Protein AF-A0A0R0BNN1-F1 (afdb_monomer_lite)

Structure (mmCIF, N/CA/C/O backbone):
data_AF-A0A0R0BNN1-F1
#
_entry.id   AF-A0A0R0BNN1-F1
#
loop_
_atom_site.group_PDB
_atom_site.id
_atom_site.type_symbol
_atom_site.label_atom_id
_atom_site.label_alt_id
_atom_site.label_comp_id
_atom_site.label_asym_id
_atom_site.label_entity_id
_atom_site.label_seq_id
_atom_site.pdbx_PDB_ins_code
_atom_site.Cartn_x
_atom_site.Cartn_y
_atom_site.Cartn_z
_atom_site.occupancy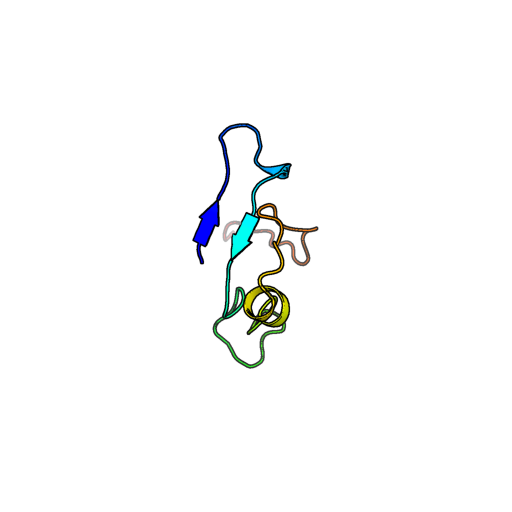
_atom_site.B_iso_or_equiv
_atom_site.auth_seq_id
_atom_site.auth_comp_id
_atom_site.auth_asym_id
_atom_site.auth_atom_id
_atom_site.pdbx_PDB_model_num
ATOM 1 N N . ALA A 1 1 ? 5.890 7.640 1.408 1.00 84.25 1 ALA A N 1
ATOM 2 C CA . ALA A 1 1 ? 5.291 7.286 0.106 1.00 84.25 1 ALA A CA 1
ATOM 3 C C . ALA A 1 1 ? 5.339 8.502 -0.804 1.00 84.25 1 ALA A C 1
ATOM 5 O O . ALA A 1 1 ? 5.379 9.613 -0.286 1.00 84.25 1 ALA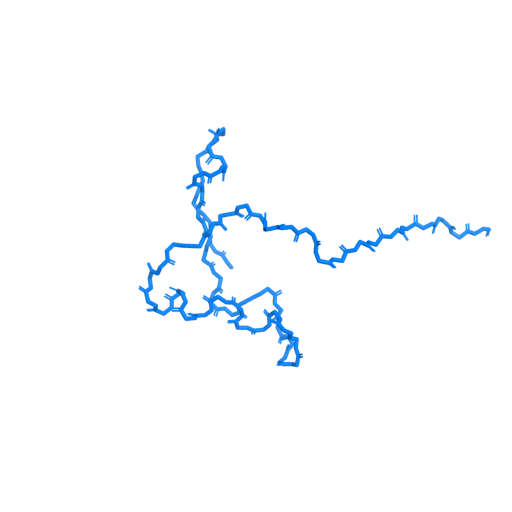 A O 1
ATOM 6 N N . ILE A 1 2 ? 5.359 8.295 -2.118 1.00 90.62 2 ILE A N 1
ATOM 7 C CA . ILE A 1 2 ? 5.299 9.356 -3.135 1.00 90.62 2 ILE A CA 1
ATOM 8 C C . ILE A 1 2 ? 4.188 8.981 -4.116 1.00 90.62 2 ILE A C 1
ATOM 10 O O . ILE A 1 2 ? 4.076 7.808 -4.458 1.00 90.62 2 ILE A O 1
ATOM 14 N N . ALA A 1 3 ? 3.377 9.942 -4.554 1.00 93.31 3 ALA A N 1
ATOM 15 C CA . ALA A 1 3 ? 2.317 9.720 -5.533 1.00 93.31 3 ALA A CA 1
ATOM 16 C C . ALA A 1 3 ? 2.392 10.748 -6.664 1.00 93.31 3 ALA A C 1
ATOM 18 O O . ALA A 1 3 ? 2.765 11.900 -6.437 1.00 93.31 3 ALA A O 1
ATOM 19 N N . PHE A 1 4 ? 2.003 10.319 -7.861 1.00 96.06 4 PHE A N 1
ATOM 20 C CA . PHE A 1 4 ? 1.886 11.158 -9.047 1.00 96.06 4 PHE A CA 1
ATOM 21 C C . PHE A 1 4 ? 0.466 11.019 -9.582 1.00 96.06 4 PHE A C 1
ATOM 23 O O . PHE A 1 4 ? 0.032 9.923 -9.931 1.00 96.06 4 PHE A O 1
ATOM 30 N N . VAL A 1 5 ? -0.264 12.130 -9.611 1.00 96.19 5 VAL A N 1
ATOM 31 C CA . VAL A 1 5 ? -1.668 12.166 -10.015 1.00 96.19 5 VAL A CA 1
ATOM 32 C C . VAL A 1 5 ? -1.995 13.543 -10.578 1.00 96.19 5 VAL A C 1
ATOM 34 O O . VAL A 1 5 ? -1.595 14.562 -10.015 1.00 96.19 5 VAL A O 1
ATOM 37 N N . ALA A 1 6 ? -2.707 13.573 -11.701 1.00 97.31 6 ALA A N 1
ATOM 38 C CA . ALA A 1 6 ? -3.260 14.803 -12.249 1.00 97.31 6 ALA A CA 1
ATOM 39 C C . ALA A 1 6 ? -4.694 15.004 -11.725 1.00 97.31 6 ALA A C 1
ATOM 41 O O . ALA A 1 6 ? -5.431 14.022 -11.603 1.00 97.31 6 ALA A O 1
ATOM 42 N N . PRO A 1 7 ? -5.123 16.250 -11.444 1.00 96.69 7 PRO A N 1
ATOM 43 C CA . PRO A 1 7 ? -6.503 16.524 -11.048 1.00 96.69 7 PRO A CA 1
ATOM 44 C C . PRO A 1 7 ? -7.516 15.947 -12.053 1.00 96.69 7 PRO A C 1
ATOM 46 O O . PRO A 1 7 ? -7.364 16.129 -13.265 1.00 96.69 7 PRO A O 1
ATOM 49 N N . GLY A 1 8 ? -8.534 15.235 -11.558 1.00 96.81 8 GLY A N 1
ATOM 50 C CA . GLY A 1 8 ? -9.577 14.604 -12.377 1.00 96.81 8 GLY A CA 1
ATOM 51 C C . GLY A 1 8 ? -9.168 13.301 -13.078 1.00 96.81 8 GLY A C 1
AT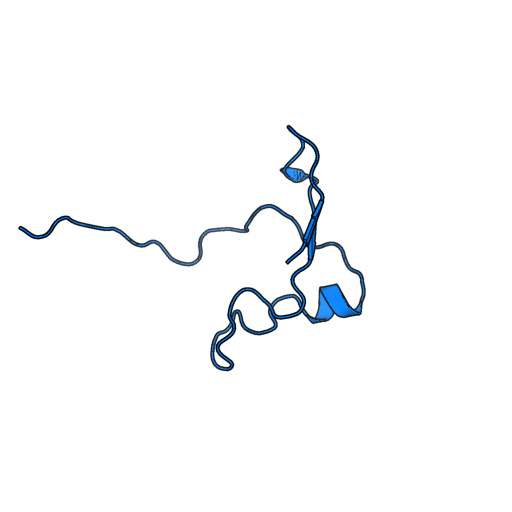OM 52 O O . GLY A 1 8 ? -9.990 12.724 -13.789 1.00 96.81 8 GLY A O 1
ATOM 53 N N . HIS A 1 9 ? -7.927 12.837 -12.892 1.00 96.00 9 HIS A N 1
ATOM 54 C CA . HIS A 1 9 ? -7.383 11.600 -13.470 1.00 96.00 9 HIS A CA 1
ATOM 55 C C . HIS A 1 9 ? -6.840 10.668 -12.379 1.00 96.00 9 HIS A C 1
ATOM 57 O O . HIS A 1 9 ? -5.820 10.000 -12.538 1.00 96.00 9 HIS A O 1
ATOM 63 N N . GLU A 1 10 ? -7.516 10.612 -11.233 1.00 96.69 10 GLU A N 1
ATOM 64 C CA . GLU A 1 10 ? -7.065 9.841 -10.072 1.00 96.69 10 GLU A CA 1
ATOM 65 C C . GLU A 1 10 ? -6.956 8.343 -10.379 1.00 96.69 10 GLU A C 1
ATOM 67 O O . GLU A 1 10 ? -6.104 7.661 -9.814 1.00 96.69 10 GLU A O 1
ATOM 72 N N . ARG A 1 11 ? -7.777 7.843 -11.314 1.00 96.19 11 ARG A N 1
ATOM 73 C CA . ARG A 1 11 ? -7.750 6.446 -11.776 1.00 96.19 11 ARG A CA 1
ATOM 74 C C . ARG A 1 11 ? -6.454 6.065 -12.492 1.00 96.19 11 ARG A C 1
ATOM 76 O O . ARG A 1 11 ? -6.082 4.899 -12.438 1.00 96.19 11 ARG A O 1
ATOM 83 N N . ASP A 1 12 ? -5.783 7.035 -13.107 1.00 96.75 12 ASP A N 1
ATOM 84 C CA . ASP A 1 12 ? -4.524 6.840 -13.835 1.00 96.75 12 ASP A CA 1
ATOM 85 C C . ASP A 1 12 ? -3.300 7.168 -12.963 1.00 96.75 12 ASP A C 1
ATOM 87 O O . ASP A 1 12 ? -2.155 7.014 -13.389 1.00 96.75 12 ASP A O 1
ATOM 91 N N . GLY A 1 13 ? -3.532 7.645 -11.735 1.00 96.56 13 GLY A N 1
ATOM 92 C CA . GLY A 1 13 ? -2.476 7.983 -10.796 1.00 96.56 13 GLY A CA 1
ATOM 93 C C . GLY A 1 13 ? -1.699 6.753 -10.328 1.00 96.56 13 GLY A C 1
ATOM 94 O O . GLY A 1 13 ? -2.234 5.644 -10.239 1.00 96.56 13 GLY A O 1
ATOM 95 N N . ILE A 1 14 ? -0.445 6.977 -9.937 1.00 96.56 14 ILE A N 1
ATOM 96 C CA . ILE A 1 14 ? 0.429 5.947 -9.365 1.00 96.56 14 ILE A CA 1
AT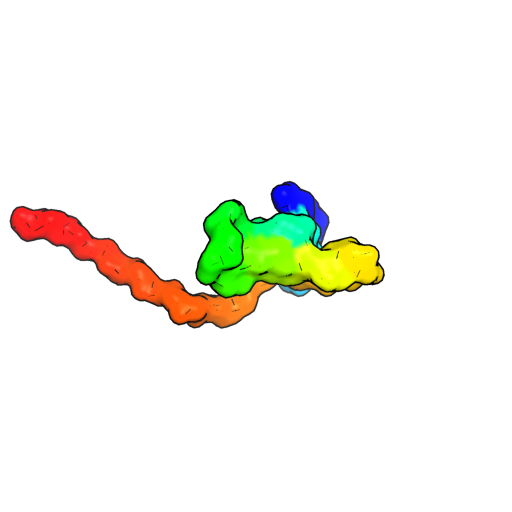OM 97 C C . ILE A 1 14 ? 0.947 6.346 -7.984 1.00 96.56 14 ILE A C 1
ATOM 99 O O . ILE A 1 14 ? 1.107 7.531 -7.675 1.00 96.56 14 ILE A O 1
ATOM 103 N N . VAL A 1 15 ? 1.256 5.350 -7.157 1.00 94.88 15 VAL A N 1
ATOM 104 C CA . VAL A 1 15 ? 1.862 5.525 -5.833 1.00 94.88 15 VAL A CA 1
ATOM 105 C C . VAL A 1 15 ? 3.054 4.592 -5.649 1.00 94.88 15 VAL A C 1
ATOM 107 O O . VAL A 1 15 ? 3.032 3.441 -6.061 1.00 94.88 15 VAL A O 1
ATOM 110 N N . HIS A 1 16 ? 4.096 5.088 -4.987 1.00 94.06 16 HIS A N 1
ATOM 111 C CA . HIS A 1 16 ? 5.266 4.325 -4.570 1.00 94.06 16 HIS A CA 1
ATOM 112 C C . HIS A 1 16 ? 5.380 4.316 -3.043 1.00 94.06 16 HIS A C 1
ATOM 114 O O . HIS A 1 16 ? 5.455 5.366 -2.389 1.00 94.06 16 HIS A O 1
ATOM 120 N N . MET A 1 17 ? 5.446 3.114 -2.466 1.00 93.50 17 MET A N 1
ATOM 121 C CA . MET A 1 17 ? 5.564 2.907 -1.022 1.00 93.50 17 MET A CA 1
ATOM 122 C C . MET A 1 17 ? 6.500 1.720 -0.707 1.00 93.50 17 MET A C 1
ATOM 124 O O . MET A 1 17 ? 6.030 0.608 -0.500 1.00 93.50 17 MET A O 1
ATOM 128 N N . PRO A 1 18 ? 7.828 1.945 -0.631 1.00 93.38 18 PRO A N 1
ATOM 129 C CA . PRO A 1 18 ? 8.825 0.866 -0.546 1.00 93.38 18 PRO A CA 1
ATOM 130 C C . PRO A 1 18 ? 8.684 -0.063 0.666 1.00 93.38 18 PRO A C 1
ATOM 132 O O . PRO A 1 18 ? 9.039 -1.234 0.588 1.00 93.38 18 PRO A O 1
ATOM 135 N N . GLY A 1 19 ? 8.212 0.468 1.797 1.00 94.38 19 GLY A N 1
ATOM 136 C CA . GLY A 1 19 ? 8.064 -0.270 3.056 1.00 94.38 19 GLY A CA 1
ATOM 137 C C . GLY A 1 19 ? 6.660 -0.824 3.307 1.00 94.38 19 GLY A C 1
ATOM 138 O O . GLY A 1 19 ? 6.420 -1.368 4.381 1.00 94.38 19 GLY A O 1
ATOM 139 N N . GLY A 1 20 ? 5.732 -0.676 2.357 1.00 93.88 20 GLY A N 1
ATOM 140 C CA . GLY A 1 20 ? 4.315 -0.963 2.576 1.00 93.88 20 GLY A CA 1
ATOM 141 C C . GLY A 1 20 ? 3.621 0.025 3.524 1.00 93.88 20 GLY A C 1
ATOM 142 O O . GLY A 1 20 ? 4.209 1.002 3.992 1.00 93.88 20 GLY A O 1
ATOM 143 N N . GLN A 1 21 ? 2.334 -0.224 3.778 1.00 93.19 21 GLN A N 1
ATOM 144 C CA . GLN A 1 21 ? 1.445 0.675 4.536 1.00 93.19 21 GLN A CA 1
ATOM 145 C C . GLN A 1 21 ? 1.583 0.517 6.058 1.00 93.19 21 GLN A C 1
ATOM 147 O O . GLN A 1 21 ? 1.029 1.311 6.814 1.00 93.19 21 GLN A O 1
ATOM 152 N N . SER A 1 22 ? 2.296 -0.513 6.524 1.00 95.25 22 SER A N 1
ATOM 153 C CA . SER A 1 22 ? 2.504 -0.783 7.946 1.00 95.25 22 SER A CA 1
ATOM 154 C C . SER A 1 22 ? 3.983 -0.883 8.284 1.00 95.25 22 SER A C 1
ATOM 156 O O . SER A 1 22 ? 4.740 -1.581 7.619 1.00 95.25 22 SER A O 1
ATOM 158 N N . GLY A 1 23 ? 4.385 -0.235 9.378 1.00 94.75 23 GLY A N 1
ATOM 159 C CA . GLY A 1 23 ? 5.727 -0.382 9.945 1.00 94.75 23 GLY A CA 1
ATOM 160 C C . GLY A 1 23 ? 5.892 -1.610 10.847 1.00 94.75 23 GLY A C 1
ATOM 161 O O . GLY A 1 23 ? 6.996 -1.855 11.323 1.00 94.75 23 GLY A O 1
ATOM 162 N N . HIS A 1 24 ? 4.825 -2.369 11.120 1.00 96.31 24 HIS A N 1
ATOM 163 C CA . HIS A 1 24 ? 4.872 -3.501 12.047 1.00 96.31 24 HIS A CA 1
ATOM 164 C C . HIS A 1 24 ? 5.242 -4.805 11.317 1.00 96.31 24 HIS A C 1
ATOM 166 O O . HIS A 1 24 ? 4.435 -5.249 10.505 1.00 96.31 24 HIS A O 1
ATOM 172 N N . PRO A 1 25 ? 6.371 -5.474 11.628 1.00 95.19 25 PRO A N 1
ATOM 173 C CA . PRO A 1 25 ? 6.864 -6.619 10.847 1.00 95.19 25 PRO A CA 1
ATOM 174 C C . PRO A 1 25 ? 5.912 -7.818 10.729 1.00 95.19 25 PRO A C 1
ATOM 176 O O . PRO A 1 25 ? 6.010 -8.578 9.776 1.00 95.19 25 PRO A O 1
ATOM 179 N N . LEU A 1 26 ? 4.988 -8.001 11.681 1.00 96.50 26 LEU A N 1
ATOM 180 C CA . LEU A 1 26 ? 3.991 -9.083 11.635 1.00 96.50 26 LEU A CA 1
ATOM 181 C C . LEU A 1 26 ? 2.723 -8.708 10.854 1.00 96.50 26 LEU A C 1
ATOM 183 O O . LEU A 1 26 ? 1.807 -9.516 10.717 1.00 96.50 26 LEU A O 1
ATOM 187 N N . SER A 1 27 ? 2.623 -7.466 10.384 1.00 96.38 27 SER A N 1
ATOM 188 C CA . SER A 1 27 ? 1.478 -7.012 9.610 1.00 96.38 27 SER A CA 1
ATOM 189 C C . SER A 1 27 ? 1.556 -7.564 8.187 1.00 96.38 27 SER A C 1
ATOM 191 O O . SER A 1 27 ? 2.608 -7.446 7.563 1.00 96.38 27 SER A O 1
ATOM 193 N N . PRO A 1 28 ? 0.442 -8.037 7.597 1.00 93.81 28 PRO A N 1
ATOM 194 C CA . PRO A 1 28 ? 0.416 -8.398 6.178 1.00 93.81 28 PRO A CA 1
ATOM 195 C C . PRO A 1 28 ? 0.653 -7.191 5.250 1.00 93.81 28 PRO A C 1
ATOM 197 O O . PRO A 1 28 ? 0.859 -7.362 4.054 1.00 93.81 28 PRO A O 1
ATOM 200 N N . PHE A 1 29 ? 0.612 -5.967 5.787 1.00 94.88 29 PHE A N 1
ATOM 201 C CA . PHE A 1 29 ? 0.863 -4.729 5.049 1.00 94.88 29 PHE A CA 1
ATOM 202 C C . PHE A 1 29 ? 2.300 -4.210 5.199 1.00 94.88 29 PHE A C 1
ATOM 204 O O . PHE A 1 29 ? 2.625 -3.162 4.636 1.00 94.88 29 PHE A O 1
ATOM 211 N N . TRP A 1 30 ? 3.148 -4.902 5.966 1.00 96.00 30 TRP A N 1
ATOM 212 C CA . TRP A 1 30 ? 4.577 -4.611 6.044 1.00 96.00 30 TRP A CA 1
ATOM 213 C C . TRP A 1 30 ? 5.270 -5.090 4.773 1.00 96.00 30 TRP A C 1
ATOM 215 O O . TRP A 1 30 ? 5.072 -6.225 4.348 1.00 96.00 30 TRP A O 1
ATOM 225 N N . GLY A 1 31 ? 6.029 -4.206 4.124 1.00 95.56 31 GLY A N 1
ATOM 226 C CA . GLY A 1 31 ? 6.682 -4.510 2.847 1.00 95.56 31 GLY A CA 1
ATOM 227 C C . GLY A 1 31 ? 5.714 -4.790 1.688 1.00 95.56 31 GLY A C 1
ATOM 228 O O . GLY A 1 31 ? 6.150 -5.189 0.611 1.00 95.56 31 GLY A O 1
ATOM 229 N N . ALA A 1 32 ? 4.404 -4.587 1.863 1.00 94.06 32 ALA A N 1
ATOM 230 C CA . ALA A 1 32 ? 3.428 -4.819 0.805 1.00 94.06 32 ALA A CA 1
ATOM 231 C C . ALA A 1 32 ? 3.698 -3.889 -0.391 1.00 94.06 32 ALA A C 1
ATOM 233 O O . ALA A 1 32 ? 3.729 -2.668 -0.236 1.00 94.06 32 ALA A O 1
ATOM 234 N N . GLY A 1 33 ? 3.901 -4.475 -1.574 1.00 92.12 33 GLY A N 1
ATOM 235 C CA . GLY A 1 33 ? 4.290 -3.749 -2.789 1.00 92.12 33 GLY A CA 1
ATOM 236 C C . GLY A 1 33 ? 5.797 -3.491 -2.929 1.00 92.12 33 GLY A C 1
ATOM 237 O O . GLY A 1 33 ? 6.206 -2.809 -3.868 1.00 92.12 33 GLY A O 1
ATOM 238 N N . HIS A 1 34 ? 6.640 -4.036 -2.041 1.00 95.81 34 HIS A N 1
ATOM 239 C CA . HIS A 1 34 ? 8.095 -3.871 -2.123 1.00 95.81 34 HIS A CA 1
ATOM 240 C C . HIS A 1 34 ? 8.673 -4.411 -3.438 1.00 95.81 34 HIS A C 1
ATOM 242 O O . HIS A 1 34 ? 9.450 -3.716 -4.084 1.00 95.81 34 HIS A O 1
ATOM 248 N N . ASP A 1 35 ? 8.252 -5.598 -3.880 1.00 96.06 35 ASP A N 1
ATOM 249 C CA . ASP A 1 35 ? 8.743 -6.199 -5.129 1.00 96.06 35 ASP A CA 1
ATOM 250 C C . ASP A 1 35 ? 8.413 -5.346 -6.361 1.00 96.06 35 ASP A C 1
ATOM 252 O O . ASP A 1 35 ? 9.213 -5.262 -7.295 1.00 96.06 35 ASP A O 1
ATOM 256 N N . ASP A 1 36 ? 7.240 -4.704 -6.371 1.00 94.75 36 ASP A N 1
ATOM 257 C CA . ASP A 1 36 ? 6.853 -3.764 -7.427 1.00 94.75 36 ASP A CA 1
ATOM 258 C C . ASP A 1 36 ? 7.749 -2.528 -7.398 1.00 94.75 36 ASP A C 1
ATOM 260 O O . ASP A 1 36 ? 8.238 -2.102 -8.443 1.00 94.75 36 ASP A O 1
ATOM 264 N N . TRP A 1 37 ? 8.036 -2.001 -6.204 1.00 94.12 37 TRP A N 1
ATOM 265 C CA . TRP A 1 37 ? 8.973 -0.894 -6.043 1.00 94.12 37 TRP A CA 1
ATOM 266 C C . TRP A 1 37 ? 10.388 -1.251 -6.525 1.00 94.12 37 TRP A C 1
ATOM 268 O O . TRP A 1 37 ? 10.960 -0.483 -7.299 1.00 94.12 37 TRP A O 1
ATOM 278 N N . VAL A 1 38 ? 10.928 -2.413 -6.136 1.00 96.44 38 VAL A N 1
ATOM 279 C CA . VAL A 1 38 ? 12.261 -2.885 -6.564 1.00 96.44 38 VAL A CA 1
ATOM 280 C C . VAL A 1 38 ? 12.341 -3.005 -8.085 1.00 96.44 38 VAL A C 1
ATOM 282 O O . VAL A 1 38 ? 13.340 -2.619 -8.688 1.00 96.44 38 VAL A O 1
ATOM 285 N N . ALA A 1 39 ? 11.286 -3.515 -8.718 1.00 96.56 39 ALA A N 1
ATOM 286 C CA . ALA A 1 39 ? 11.230 -3.698 -10.164 1.00 96.56 39 ALA A CA 1
ATOM 287 C C . ALA A 1 39 ? 10.788 -2.445 -10.943 1.00 96.56 39 ALA A C 1
ATOM 289 O O . ALA A 1 39 ? 10.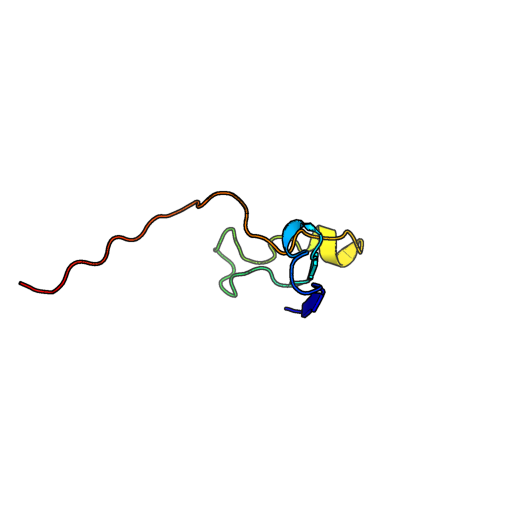672 -2.508 -12.166 1.00 96.56 39 ALA A O 1
ATOM 290 N N . GLY A 1 40 ? 10.499 -1.329 -10.264 1.00 94.12 40 GLY A N 1
ATOM 291 C CA . GLY A 1 40 ? 9.993 -0.106 -10.893 1.00 94.12 40 GLY A CA 1
ATOM 292 C C . GLY A 1 40 ? 8.609 -0.260 -11.535 1.00 94.12 40 GLY A C 1
ATOM 293 O O . GLY A 1 40 ? 8.276 0.488 -12.454 1.00 94.12 40 GLY A O 1
ATOM 294 N N . ARG A 1 41 ? 7.803 -1.230 -11.088 1.00 95.62 41 ARG A N 1
ATOM 295 C CA . ARG A 1 41 ? 6.445 -1.441 -11.598 1.00 95.62 41 ARG A CA 1
ATOM 296 C C . ARG A 1 41 ? 5.495 -0.386 -11.018 1.00 95.62 41 ARG A C 1
ATOM 298 O O . ARG A 1 41 ? 5.526 -0.142 -9.811 1.00 95.62 41 ARG A O 1
ATOM 305 N N . PRO A 1 42 ? 4.641 0.237 -11.848 1.00 93.88 42 PRO A N 1
ATOM 306 C CA . PRO A 1 42 ? 3.683 1.219 -11.366 1.00 93.88 42 PRO A CA 1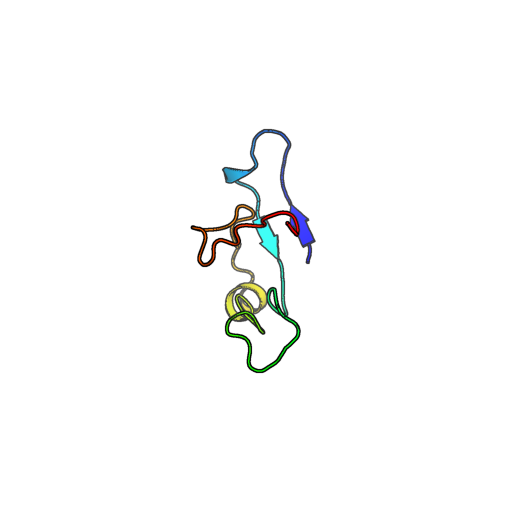
ATOM 307 C C . PRO A 1 42 ? 2.618 0.544 -10.498 1.00 93.88 42 PRO A C 1
ATOM 309 O O . PRO A 1 42 ? 2.024 -0.458 -10.896 1.00 93.88 42 PRO A O 1
ATOM 312 N N . THR A 1 43 ? 2.356 1.113 -9.323 1.00 94.56 43 THR A N 1
ATOM 313 C CA . THR A 1 43 ? 1.288 0.669 -8.417 1.00 94.56 43 THR A CA 1
ATOM 314 C C . THR A 1 43 ? 0.131 1.674 -8.475 1.00 94.56 43 THR A C 1
ATOM 316 O O . THR A 1 43 ? 0.403 2.876 -8.407 1.00 94.56 43 THR A O 1
ATOM 319 N N . PRO A 1 44 ? -1.143 1.244 -8.599 1.00 95.38 44 PRO A N 1
ATOM 320 C CA . PRO A 1 44 ? -2.280 2.165 -8.683 1.00 95.38 44 PRO A CA 1
ATOM 321 C C . PRO A 1 44 ? -2.379 3.097 -7.470 1.00 95.38 44 PRO A C 1
ATOM 323 O O . PRO A 1 44 ? -2.229 2.654 -6.332 1.00 95.38 44 PRO A O 1
ATOM 326 N N . PHE A 1 45 ? -2.660 4.381 -7.704 1.00 95.12 45 PHE A N 1
ATOM 327 C CA . PHE A 1 45 ? -2.847 5.372 -6.639 1.00 95.12 45 PHE A CA 1
ATOM 328 C C . PHE A 1 45 ? -4.110 5.116 -5.814 1.00 95.12 45 PHE A C 1
ATOM 330 O O . PHE A 1 45 ? -4.100 5.270 -4.591 1.00 95.12 45 PHE A O 1
ATOM 337 N N . LEU A 1 46 ? -5.201 4.736 -6.481 1.00 95.75 46 LEU A N 1
ATOM 338 C CA . LEU A 1 46 ? -6.459 4.461 -5.804 1.00 95.75 46 LEU A CA 1
ATOM 339 C C . LEU A 1 46 ? -6.376 3.156 -5.004 1.00 95.75 46 LEU A C 1
ATOM 341 O O . LEU A 1 46 ? -5.798 2.174 -5.478 1.00 95.75 46 LEU A O 1
ATOM 345 N N . PRO A 1 47 ? -6.984 3.117 -3.805 1.00 92.62 47 PRO A N 1
ATOM 346 C CA . PRO A 1 47 ? -7.035 1.896 -3.025 1.00 92.62 47 PRO A CA 1
ATOM 347 C C . PRO A 1 47 ? -7.873 0.835 -3.745 1.00 92.62 47 PRO A C 1
ATOM 349 O O . PRO A 1 47 ? -8.828 1.138 -4.464 1.00 92.62 47 PRO A O 1
ATOM 352 N N . GLY A 1 48 ? -7.530 -0.427 -3.496 1.00 91.12 48 GLY A N 1
ATOM 353 C CA . GLY A 1 48 ? -8.388 -1.551 -3.845 1.00 91.12 48 GLY A CA 1
ATOM 354 C C . GLY A 1 48 ? -9.643 -1.627 -2.961 1.00 91.12 48 GLY A C 1
ATOM 355 O O . GLY A 1 48 ? -9.918 -0.725 -2.163 1.00 91.12 48 GLY A O 1
ATOM 356 N N . PRO A 1 49 ? -10.408 -2.725 -3.071 1.00 95.12 49 PRO A N 1
ATOM 357 C CA . PRO A 1 49 ? -11.568 -2.973 -2.223 1.00 95.12 49 PRO A CA 1
ATOM 358 C C . PRO A 1 49 ? -11.232 -2.878 -0.730 1.00 95.12 49 PRO A C 1
ATOM 360 O O . PRO A 1 49 ? -10.153 -3.283 -0.292 1.00 95.12 49 PRO A O 1
ATOM 363 N N . ALA A 1 50 ? -12.177 -2.373 0.062 1.00 95.50 50 ALA A N 1
ATOM 364 C CA . ALA A 1 50 ? -12.017 -2.309 1.508 1.00 95.50 50 ALA A CA 1
ATOM 365 C C . ALA A 1 50 ? -11.894 -3.723 2.103 1.00 95.50 50 ALA A C 1
ATOM 367 O O . ALA A 1 50 ? -12.766 -4.564 1.898 1.00 95.50 50 ALA A O 1
ATOM 368 N N . LEU A 1 51 ? -10.821 -3.967 2.863 1.00 94.00 51 LEU A N 1
ATOM 369 C CA . LEU A 1 51 ? -10.600 -5.241 3.564 1.00 94.00 51 LEU A CA 1
ATOM 370 C C . LEU A 1 51 ? -11.255 -5.275 4.950 1.00 94.00 51 LEU A C 1
ATOM 372 O O . LEU A 1 51 ? -11.661 -6.334 5.418 1.00 94.00 51 LEU A O 1
ATOM 376 N N . TYR A 1 52 ? -11.364 -4.117 5.602 1.00 94.00 52 TYR A N 1
ATOM 377 C CA . TYR A 1 52 ? -11.933 -3.973 6.938 1.00 94.00 52 TYR A CA 1
ATOM 378 C C . TYR A 1 52 ? -12.863 -2.764 6.972 1.00 94.00 52 TYR A C 1
ATOM 380 O O . TYR A 1 52 ? -12.608 -1.756 6.314 1.00 94.00 52 TYR A O 1
ATOM 388 N N . THR A 1 53 ? -13.940 -2.851 7.748 1.00 95.69 53 THR A N 1
ATOM 389 C CA . THR A 1 53 ? -14.865 -1.738 7.993 1.00 95.69 53 THR A CA 1
ATOM 390 C C . THR A 1 53 ? -14.966 -1.513 9.491 1.00 95.69 53 THR A C 1
ATOM 392 O O . THR A 1 53 ? -15.209 -2.452 10.245 1.00 95.69 53 THR A O 1
ATOM 395 N N . LEU A 1 54 ? -14.766 -0.267 9.916 1.00 95.44 54 LEU A N 1
ATOM 396 C CA . LEU A 1 54 ? -14.904 0.143 11.306 1.00 95.44 54 LEU A CA 1
ATOM 397 C C . LEU A 1 54 ? -16.165 0.992 11.449 1.00 95.44 54 LEU A C 1
ATOM 399 O O . LEU A 1 54 ? -16.281 2.044 10.823 1.00 95.44 54 LEU A O 1
ATOM 403 N N . THR A 1 55 ? -17.092 0.549 12.293 1.00 95.38 55 THR A N 1
ATOM 404 C CA . THR A 1 55 ? -18.264 1.337 12.681 1.00 95.38 55 THR A CA 1
ATOM 405 C C . THR A 1 55 ? -18.003 1.961 14.043 1.00 95.38 55 THR A C 1
ATOM 407 O O . THR A 1 55 ? -17.817 1.250 15.028 1.00 95.38 55 THR A O 1
ATOM 410 N N . LEU A 1 56 ? -17.976 3.292 14.097 1.00 94.06 56 LEU A N 1
ATOM 411 C CA . LEU A 1 56 ? -17.837 4.039 15.343 1.00 94.06 56 LEU A CA 1
ATOM 412 C C . LEU A 1 56 ? -19.228 4.367 15.890 1.00 94.06 56 LEU A C 1
ATOM 414 O O . LEU A 1 56 ? -20.056 4.923 15.170 1.00 94.06 56 LEU A O 1
ATOM 418 N N . ALA A 1 57 ? -19.471 4.041 17.158 1.00 94.94 57 ALA A N 1
ATOM 419 C CA . ALA A 1 57 ? -20.661 4.455 17.891 1.00 94.94 57 ALA A CA 1
ATOM 420 C C . ALA A 1 57 ? -20.247 5.400 19.029 1.00 94.94 57 ALA A C 1
ATOM 422 O O . ALA A 1 57 ? -19.197 5.176 19.643 1.00 94.94 57 ALA A O 1
ATOM 423 N N . PRO A 1 58 ? -21.026 6.459 19.311 1.00 91.56 58 PRO A N 1
ATOM 424 C CA . PRO A 1 58 ? -20.771 7.296 20.472 1.00 91.56 58 PRO A CA 1
ATOM 425 C C . PRO A 1 58 ? -20.896 6.464 21.762 1.00 91.56 58 PRO A C 1
ATOM 427 O O . PRO A 1 58 ? -21.666 5.499 21.790 1.00 91.56 58 PRO A O 1
ATOM 430 N N . PRO A 1 59 ? -20.163 6.819 22.831 1.00 84.94 59 PRO A N 1
ATOM 431 C CA . PRO A 1 59 ? -20.446 6.274 24.152 1.00 84.94 59 PRO A CA 1
ATOM 432 C C . PRO A 1 59 ? -21.873 6.677 24.560 1.00 84.94 59 PRO A C 1
ATOM 434 O O . PRO A 1 59 ? -22.278 7.818 24.324 1.00 84.94 59 PRO A O 1
ATOM 437 N N . GLY A 1 60 ? -22.634 5.712 25.084 1.00 78.25 60 GLY A N 1
ATOM 438 C CA . GLY A 1 60 ? -24.003 5.916 25.571 1.00 78.25 60 GLY A CA 1
ATOM 439 C C . GLY A 1 60 ? -24.078 6.720 26.860 1.00 78.25 60 GLY A C 1
ATOM 440 O O . GLY A 1 60 ? -23.042 6.823 27.557 1.00 78.25 60 GLY A O 1
#

Radius of gyration: 14.8 Å; chains: 1; bounding box: 36×26×39 Å

InterPro domains:
  IPR029055 Nucleophile aminohydrolases, N-terminal [G3DSA:3.60.20.10] (1-50)
  IPR029055 Nucleophile aminohydrolases, N-terminal [SSF56235] (5-57)

pLDDT: mean 94.31, std 3.15, range [78.25, 97.31]

Organism: NCBI:txid266128

Foldseek 3Di:
DDKDDDPPGLQVIFDDDLQFPDPDPPDPRGRVCNVCNVVVNTHRNDDDDDPDDDDDDDDD

Secondary structure (DSSP, 8-state):
-EEE--TT-GGG-EEE-TTBS---TTSTTBTTTHHHHHTT--EESS--S-S---------

Sequence (60 aa):
AIAFVAPGHERDGIVHMPGGQSGHPLSPFWGAGHDDWVAGRPTPFLPGPALYTLTLAPPG